Protein AF-A0A3M3A5T7-F1 (afdb_monomer_lite)

Structure (mmCIF, N/CA/C/O backbone):
data_AF-A0A3M3A5T7-F1
#
_entry.id   AF-A0A3M3A5T7-F1
#
loop_
_atom_site.group_PDB
_atom_site.id
_atom_site.type_symbol
_atom_site.label_atom_id
_atom_site.label_alt_id
_atom_site.label_comp_id
_atom_site.label_asym_id
_atom_site.label_entity_id
_atom_site.label_seq_id
_atom_site.pdbx_PDB_ins_code
_atom_site.Cartn_x
_atom_site.Cartn_y
_atom_site.Cartn_z
_atom_site.occupancy
_atom_site.B_iso_or_equiv
_atom_site.auth_seq_id
_atom_site.auth_comp_id
_atom_site.auth_asym_id
_atom_site.auth_atom_id
_atom_site.pdbx_PDB_model_num
ATOM 1 N N . MET A 1 1 ? -25.742 -21.028 -1.233 1.00 49.53 1 MET A N 1
ATOM 2 C CA . MET A 1 1 ? -25.195 -20.340 -2.421 1.00 49.53 1 MET A CA 1
ATOM 3 C C . MET A 1 1 ? -24.898 -18.885 -2.075 1.00 49.53 1 MET A C 1
ATOM 5 O O . MET A 1 1 ? -25.843 -18.160 -1.807 1.00 49.53 1 MET A O 1
ATOM 9 N N . ALA A 1 2 ? -23.622 -18.490 -2.085 1.00 38.44 2 ALA A N 1
ATOM 10 C CA . ALA A 1 2 ? -23.127 -17.121 -2.299 1.00 38.44 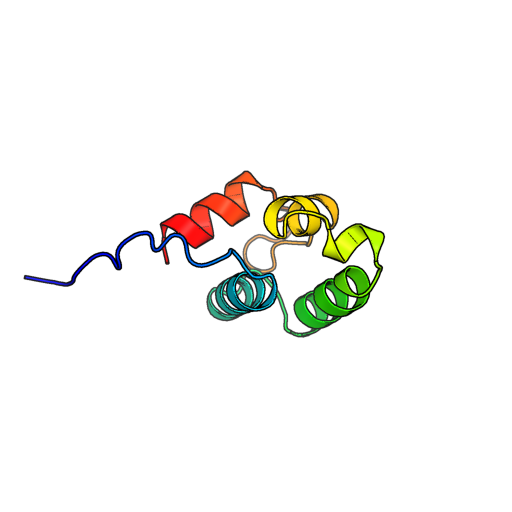2 ALA A CA 1
ATOM 11 C C . ALA A 1 2 ? -21.640 -17.264 -2.677 1.00 38.44 2 ALA A C 1
ATOM 13 O O . ALA A 1 2 ? -20.841 -17.711 -1.866 1.00 38.44 2 ALA A O 1
ATOM 14 N N . ALA A 1 3 ? -21.386 -17.321 -3.984 1.00 41.12 3 ALA A N 1
ATOM 15 C CA . ALA A 1 3 ? -20.581 -16.339 -4.713 1.00 41.12 3 ALA A CA 1
ATOM 16 C C . ALA A 1 3 ? -19.100 -16.749 -4.760 1.00 41.12 3 ALA A C 1
ATOM 18 O O . ALA A 1 3 ? -18.303 -16.379 -3.913 1.00 41.12 3 ALA A O 1
ATOM 19 N N . LEU A 1 4 ? -18.801 -17.610 -5.742 1.00 44.59 4 LEU A N 1
ATOM 20 C CA . LEU A 1 4 ? -17.678 -17.462 -6.671 1.00 44.59 4 LEU A CA 1
ATOM 21 C C . LEU A 1 4 ? -16.548 -16.585 -6.102 1.00 44.59 4 LEU A C 1
ATOM 23 O O . LEU A 1 4 ? -16.518 -15.391 -6.386 1.00 44.59 4 LEU A O 1
ATOM 27 N N . ALA A 1 5 ? -15.635 -17.160 -5.314 1.00 44.72 5 ALA A N 1
ATOM 28 C CA . ALA A 1 5 ? -14.343 -16.512 -5.118 1.00 44.72 5 ALA A CA 1
ATOM 29 C C . ALA A 1 5 ? -13.795 -16.263 -6.531 1.00 44.72 5 ALA A C 1
ATOM 31 O O . ALA A 1 5 ? -13.671 -17.243 -7.283 1.00 44.72 5 ALA A O 1
ATOM 32 N N . PRO A 1 6 ? -13.599 -15.002 -6.963 1.00 47.78 6 PRO A N 1
ATOM 33 C CA . PRO A 1 6 ? -12.999 -14.758 -8.253 1.00 47.78 6 PRO A CA 1
ATOM 34 C C . PRO A 1 6 ? -11.670 -15.499 -8.228 1.00 47.78 6 PRO A C 1
ATOM 36 O O . PRO A 1 6 ? -10.844 -15.327 -7.336 1.00 47.78 6 PRO A O 1
ATOM 39 N N . SER A 1 7 ? -11.544 -16.433 -9.167 1.00 44.72 7 SER A N 1
ATOM 40 C CA . SER A 1 7 ? -10.304 -17.115 -9.491 1.00 44.72 7 SER A CA 1
ATOM 41 C C . SER A 1 7 ? -9.167 -16.120 -9.354 1.00 44.72 7 SER A C 1
ATOM 43 O O . SER A 1 7 ? -9.263 -15.055 -9.968 1.00 44.72 7 SER A O 1
ATOM 45 N N . SER A 1 8 ? -8.142 -16.475 -8.577 1.00 49.81 8 SER A N 1
ATOM 46 C CA . SER A 1 8 ? -6.816 -15.868 -8.591 1.00 49.81 8 SER A CA 1
ATOM 47 C C . SER A 1 8 ? -6.322 -15.889 -10.034 1.00 49.81 8 SER A C 1
ATOM 49 O O . SER A 1 8 ? -5.618 -16.795 -10.470 1.00 49.81 8 SER A O 1
ATOM 51 N N . GLN A 1 9 ? -6.829 -14.962 -10.840 1.00 45.19 9 GLN A N 1
ATOM 52 C CA . GLN A 1 9 ? -6.319 -14.717 -12.157 1.00 45.19 9 GLN A CA 1
ATOM 53 C C . GLN A 1 9 ? -4.901 -14.272 -11.875 1.00 45.19 9 GLN A C 1
ATOM 55 O O . GLN A 1 9 ? -4.676 -13.403 -11.032 1.00 45.19 9 GLN A O 1
ATOM 60 N N . ASP A 1 10 ? -3.961 -14.867 -12.591 1.00 50.81 10 ASP A N 1
ATOM 61 C CA . ASP A 1 10 ? -2.601 -14.375 -12.799 1.00 50.81 10 ASP A CA 1
ATOM 62 C C . ASP A 1 10 ? -2.663 -13.015 -13.542 1.00 50.81 10 ASP A C 1
ATOM 64 O O . ASP A 1 10 ? -2.031 -12.764 -14.566 1.00 50.81 10 ASP A O 1
ATOM 68 N N . ARG A 1 11 ? -3.575 -12.145 -13.095 1.00 52.44 11 ARG A N 1
ATOM 69 C CA . ARG A 1 11 ? -3.792 -10.794 -13.542 1.00 52.44 11 ARG A CA 1
ATOM 70 C C . ARG A 1 11 ? -2.584 -10.085 -12.996 1.00 52.44 11 ARG A C 1
ATOM 72 O O . ARG A 1 11 ? -2.375 -10.037 -11.786 1.00 52.44 11 ARG A O 1
ATOM 79 N N . TRP A 1 12 ? -1.760 -9.626 -13.923 1.00 59.59 12 TRP A N 1
ATOM 80 C CA . TRP A 1 12 ? -0.592 -8.832 -13.617 1.00 59.59 12 TRP A CA 1
ATOM 81 C C . TRP A 1 12 ? -0.954 -7.830 -12.537 1.00 59.59 12 TRP A C 1
ATOM 83 O O . TRP A 1 12 ? -1.853 -7.007 -12.716 1.00 59.59 12 TRP A O 1
ATOM 93 N N . LEU A 1 13 ? -0.294 -7.993 -11.398 1.00 65.88 13 LEU A N 1
ATOM 94 C CA . LEU A 1 13 ? -0.509 -7.183 -10.221 1.00 65.88 13 LEU A CA 1
ATOM 95 C C . LEU A 1 13 ? -0.100 -5.768 -10.631 1.00 65.88 13 LEU A C 1
ATOM 97 O O . LEU A 1 13 ? 1.088 -5.502 -10.812 1.00 65.88 13 LEU A O 1
ATOM 101 N N . ASP A 1 14 ? -1.074 -4.901 -10.907 1.00 75.44 14 ASP A N 1
ATOM 102 C CA . ASP A 1 14 ? -0.807 -3.525 -11.312 1.00 75.44 14 ASP A CA 1
ATOM 103 C C . ASP A 1 14 ? -0.974 -2.598 -10.118 1.00 75.44 14 ASP A C 1
ATOM 105 O O . ASP A 1 14 ? -1.942 -2.705 -9.368 1.00 75.44 14 ASP A O 1
ATOM 109 N N . LEU A 1 15 ? -0.041 -1.653 -9.968 1.00 81.56 15 LEU A N 1
ATOM 110 C CA . LEU A 1 15 ? -0.090 -0.677 -8.885 1.00 81.56 15 LEU A CA 1
ATOM 111 C C . LEU A 1 15 ? -1.442 0.045 -8.836 1.00 81.56 15 LEU A C 1
ATOM 113 O O . LEU A 1 15 ? -1.935 0.287 -7.744 1.00 81.56 15 LEU A O 1
ATOM 117 N N . ASN A 1 16 ? -2.047 0.380 -9.982 1.00 82.56 16 ASN A N 1
ATOM 118 C CA . ASN A 1 16 ? -3.324 1.098 -9.997 1.00 82.56 16 ASN A CA 1
ATOM 119 C C . ASN A 1 16 ? -4.460 0.263 -9.405 1.00 82.56 16 ASN A C 1
ATOM 121 O O . ASN A 1 16 ? -5.303 0.817 -8.709 1.00 82.56 16 ASN A O 1
ATOM 125 N N . ASP A 1 17 ? -4.487 -1.043 -9.681 1.00 82.81 17 ASP A N 1
ATOM 126 C CA . ASP A 1 17 ? -5.514 -1.949 -9.156 1.00 82.81 17 ASP A CA 1
ATOM 127 C C . ASP A 1 17 ? -5.340 -2.076 -7.635 1.00 82.81 17 ASP A C 1
ATOM 129 O O . ASP A 1 17 ? -6.275 -1.815 -6.886 1.00 82.81 17 ASP A O 1
ATOM 133 N N . VAL A 1 18 ? -4.104 -2.308 -7.169 1.00 81.12 18 VAL A N 1
ATOM 134 C CA . VAL A 1 18 ? -3.786 -2.386 -5.732 1.00 81.12 18 VAL A CA 1
ATOM 135 C C . VAL A 1 18 ? -4.110 -1.080 -5.005 1.00 81.12 18 VAL A C 1
ATOM 137 O O . VAL A 1 18 ? -4.754 -1.100 -3.962 1.00 81.12 18 VAL A O 1
ATOM 140 N N . LEU A 1 19 ? -3.692 0.068 -5.545 1.00 85.44 19 LEU A N 1
ATOM 141 C CA . LEU A 1 19 ? -3.989 1.372 -4.951 1.00 85.44 19 LEU A CA 1
ATOM 142 C C . LEU A 1 19 ? -5.493 1.629 -4.889 1.00 85.44 19 LEU A C 1
ATOM 144 O O . LEU A 1 19 ? -5.987 2.127 -3.882 1.00 85.44 19 LEU A O 1
ATOM 148 N N . ARG A 1 20 ? -6.232 1.269 -5.942 1.00 84.75 20 ARG A N 1
ATOM 149 C CA . ARG A 1 20 ? -7.683 1.433 -5.974 1.00 84.75 20 ARG A CA 1
ATOM 150 C C . ARG A 1 20 ? -8.373 0.601 -4.899 1.00 84.75 20 ARG A C 1
ATOM 152 O O . ARG A 1 20 ? -9.266 1.132 -4.239 1.00 84.75 20 ARG A O 1
ATOM 159 N N . GLU A 1 21 ? -7.965 -0.649 -4.709 1.00 84.81 21 GLU A N 1
ATOM 160 C CA . GLU A 1 21 ? -8.501 -1.502 -3.643 1.00 84.81 21 GLU A CA 1
ATOM 161 C C . GLU A 1 21 ? -8.172 -0.914 -2.265 1.00 84.81 21 GLU A C 1
ATOM 163 O O . GLU A 1 21 ? -9.070 -0.716 -1.450 1.00 84.81 21 GLU A O 1
ATOM 168 N N . LEU A 1 22 ? -6.924 -0.488 -2.041 1.00 84.12 22 LEU A N 1
ATOM 169 C CA . LEU A 1 22 ? -6.505 0.140 -0.783 1.00 84.12 22 LEU A CA 1
ATOM 170 C C . LEU A 1 22 ? -7.280 1.428 -0.471 1.00 84.12 22 LEU A C 1
ATOM 172 O O . LEU A 1 22 ? -7.648 1.654 0.681 1.00 84.12 22 LEU A O 1
ATOM 176 N N . VAL A 1 23 ? -7.560 2.265 -1.472 1.00 87.31 23 VAL A N 1
ATOM 177 C CA . VAL A 1 23 ? -8.400 3.463 -1.305 1.00 87.31 23 VAL A CA 1
ATOM 178 C C . VAL A 1 23 ? -9.853 3.084 -1.034 1.00 87.31 23 VAL A C 1
ATOM 180 O O . VAL A 1 23 ? -10.487 3.662 -0.154 1.00 87.31 23 VAL A O 1
ATOM 183 N N . THR A 1 24 ? -10.382 2.096 -1.758 1.00 85.56 24 THR A N 1
ATOM 184 C CA . THR A 1 24 ? -11.765 1.616 -1.601 1.00 85.56 24 THR A CA 1
ATOM 185 C C . THR A 1 24 ? -12.000 1.053 -0.203 1.00 85.56 24 THR A C 1
ATOM 187 O O . THR A 1 24 ? -13.024 1.326 0.422 1.00 85.56 24 THR A O 1
ATOM 190 N N . GLU A 1 25 ? -11.031 0.313 0.326 1.00 82.38 25 GLU A N 1
ATOM 191 C CA . GLU A 1 25 ? -11.065 -0.217 1.682 1.00 82.38 25 GLU A CA 1
ATOM 192 C C . GLU A 1 25 ? -10.744 0.834 2.760 1.00 82.38 25 GLU A C 1
ATOM 194 O O . GLU A 1 25 ? -10.973 0.571 3.946 1.00 82.38 25 GLU A O 1
ATOM 199 N N . GLY A 1 26 ? -10.244 2.015 2.381 1.00 84.69 26 GLY A N 1
ATOM 200 C CA . GLY A 1 26 ? -9.887 3.108 3.291 1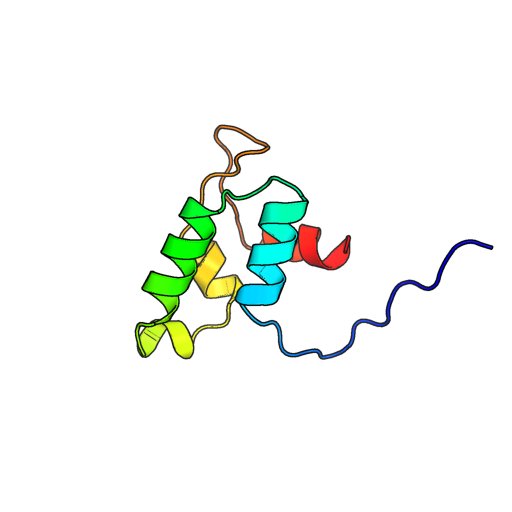.00 84.69 26 GLY A CA 1
ATOM 201 C C . GLY A 1 26 ? -8.537 2.938 3.996 1.00 84.69 26 GLY A C 1
ATOM 202 O O . GLY A 1 26 ? -8.338 3.506 5.068 1.00 84.69 26 GLY A O 1
ATOM 203 N N . TYR A 1 27 ? -7.630 2.138 3.433 1.00 83.75 27 TYR A N 1
ATOM 204 C CA . TYR A 1 27 ? -6.240 2.021 3.887 1.00 83.75 27 TYR A CA 1
ATOM 205 C C . TYR A 1 27 ? -5.379 3.208 3.440 1.00 83.75 27 TYR A C 1
ATOM 207 O O . TYR A 1 27 ? -4.507 3.633 4.194 1.00 83.75 27 TYR A O 1
ATOM 215 N N . LEU A 1 28 ? -5.636 3.747 2.242 1.00 86.62 28 LEU A N 1
ATOM 216 C CA . LEU A 1 28 ? -4.904 4.866 1.634 1.00 86.62 28 LEU A CA 1
ATOM 217 C C . LEU A 1 28 ? -5.842 5.992 1.194 1.00 86.62 28 LEU A C 1
ATOM 219 O O . LEU A 1 28 ? -7.011 5.752 0.890 1.00 86.62 28 LEU A O 1
ATOM 223 N N . SER A 1 29 ? -5.320 7.219 1.125 1.00 87.12 29 SER A N 1
ATOM 224 C CA . SER A 1 29 ? -6.025 8.347 0.517 1.00 87.12 29 SER A CA 1
ATOM 225 C C . SER A 1 29 ? -5.720 8.442 -0.973 1.00 87.12 29 SER A C 1
ATOM 227 O O . SER A 1 29 ? -4.782 7.836 -1.505 1.00 87.12 29 SER A O 1
ATOM 229 N N . GLN A 1 30 ? -6.521 9.251 -1.664 1.00 85.19 30 GLN A N 1
ATOM 230 C CA . GLN A 1 30 ? -6.236 9.624 -3.047 1.00 85.19 30 GLN A CA 1
ATOM 231 C C . GLN A 1 30 ? -4.868 10.327 -3.156 1.00 85.19 30 GLN A C 1
ATOM 233 O O . GLN A 1 30 ? -4.103 9.999 -4.055 1.00 85.19 30 GLN A O 1
ATOM 238 N N . ASP A 1 31 ? -4.493 11.168 -2.187 1.00 87.38 31 ASP A N 1
ATOM 239 C CA . ASP A 1 31 ? -3.171 11.810 -2.133 1.00 87.38 31 ASP A CA 1
ATOM 240 C C . ASP A 1 31 ? -2.003 10.804 -2.029 1.00 87.38 31 ASP A C 1
ATOM 242 O O . ASP A 1 31 ? -0.984 10.942 -2.717 1.00 87.38 31 ASP A O 1
ATOM 246 N N . ASP A 1 32 ? -2.147 9.749 -1.216 1.00 85.75 32 ASP A N 1
ATOM 247 C CA . ASP A 1 32 ? -1.143 8.677 -1.113 1.00 85.75 32 ASP A CA 1
ATOM 248 C C . ASP A 1 32 ? -1.012 7.917 -2.437 1.00 85.75 32 ASP A C 1
ATOM 250 O O . ASP A 1 32 ? 0.088 7.584 -2.882 1.00 85.75 32 ASP A O 1
ATOM 254 N N . THR A 1 33 ? -2.145 7.695 -3.105 1.00 86.12 33 THR A N 1
ATOM 255 C CA . THR A 1 33 ? -2.224 7.053 -4.423 1.00 86.12 33 THR A CA 1
ATOM 256 C C . THR A 1 33 ? -1.494 7.875 -5.481 1.00 86.12 33 THR A C 1
ATOM 258 O O . THR A 1 33 ? -0.678 7.340 -6.234 1.00 86.12 33 THR A O 1
ATOM 261 N N . GLU A 1 34 ? -1.721 9.187 -5.520 1.00 88.44 34 GLU A N 1
ATOM 262 C CA . GLU A 1 34 ? -1.026 10.096 -6.436 1.00 88.44 34 GLU A CA 1
ATOM 263 C C . GLU A 1 34 ? 0.482 10.145 -6.164 1.00 88.44 34 GLU A C 1
ATOM 265 O O . GLU A 1 34 ? 1.292 10.137 -7.102 1.00 88.44 34 GLU A O 1
ATOM 270 N N . THR A 1 35 ? 0.873 10.121 -4.889 1.00 85.88 35 THR A N 1
ATOM 271 C CA . THR A 1 35 ? 2.278 10.056 -4.470 1.00 85.88 35 THR A CA 1
ATOM 272 C C . THR A 1 35 ? 2.925 8.750 -4.934 1.00 85.88 35 THR A C 1
ATOM 274 O O . THR A 1 35 ? 3.989 8.775 -5.558 1.00 85.88 35 THR A O 1
ATOM 277 N N . ALA A 1 36 ? 2.257 7.612 -4.724 1.00 85.06 36 ALA A N 1
ATOM 278 C CA . ALA A 1 36 ? 2.710 6.299 -5.174 1.00 85.06 36 ALA A CA 1
ATOM 279 C C . ALA A 1 36 ? 2.883 6.239 -6.702 1.00 85.06 36 ALA A C 1
ATOM 281 O O . ALA A 1 36 ? 3.909 5.764 -7.193 1.00 85.06 36 ALA A O 1
ATOM 282 N N . LEU A 1 37 ? 1.918 6.759 -7.467 1.00 85.62 37 LEU A N 1
ATOM 283 C CA . LEU A 1 37 ? 1.976 6.806 -8.933 1.00 85.62 37 LEU A CA 1
ATOM 284 C C . LEU A 1 37 ? 3.105 7.711 -9.439 1.00 85.62 37 LEU A C 1
ATOM 286 O O . LEU A 1 37 ? 3.826 7.347 -10.374 1.00 85.62 37 LEU A O 1
ATOM 290 N N . SER A 1 38 ? 3.297 8.865 -8.801 1.00 86.81 38 SER A N 1
ATOM 291 C CA . SER A 1 38 ? 4.378 9.799 -9.129 1.00 86.81 38 SER A CA 1
ATOM 292 C C . SER A 1 38 ? 5.751 9.170 -8.895 1.00 86.81 38 SER A C 1
ATOM 294 O O . SER A 1 38 ? 6.629 9.242 -9.756 1.00 86.81 38 SER A O 1
ATOM 296 N N . GLN A 1 39 ? 5.912 8.473 -7.772 1.00 84.50 39 GLN A N 1
ATOM 297 C CA . GLN A 1 39 ? 7.128 7.749 -7.409 1.00 84.50 39 GLN A CA 1
ATOM 298 C C . GLN A 1 39 ? 7.373 6.538 -8.334 1.00 84.50 39 GLN A C 1
ATOM 300 O O . GLN A 1 39 ? 8.517 6.304 -8.747 1.00 84.50 39 GLN A O 1
ATOM 305 N N . ARG A 1 40 ? 6.318 5.812 -8.750 1.00 80.06 40 ARG A N 1
ATOM 306 C CA . ARG A 1 40 ? 6.408 4.695 -9.717 1.00 80.06 40 ARG A CA 1
ATOM 307 C C . ARG A 1 40 ? 6.836 5.143 -11.114 1.00 80.06 40 ARG A C 1
ATOM 309 O O . ARG A 1 40 ? 7.409 4.346 -11.851 1.00 80.06 40 ARG A O 1
ATOM 316 N N . ARG A 1 41 ? 6.643 6.417 -11.471 1.00 79.19 41 ARG A N 1
ATOM 317 C CA . ARG A 1 41 ? 7.074 6.983 -12.764 1.00 79.19 41 ARG A CA 1
ATOM 318 C C . ARG A 1 41 ? 8.595 6.986 -12.960 1.00 79.19 41 ARG A C 1
ATOM 320 O O . ARG A 1 41 ? 9.064 7.166 -14.082 1.00 79.19 41 ARG A O 1
ATOM 327 N N . SER A 1 42 ? 9.366 6.766 -11.895 1.00 79.38 42 SER A N 1
ATOM 328 C CA . SER A 1 42 ? 10.808 6.538 -11.980 1.00 79.38 42 SER A CA 1
ATOM 329 C C . SER A 1 42 ? 11.105 5.182 -12.622 1.00 79.38 42 SER A C 1
ATOM 331 O O . SER A 1 42 ? 10.596 4.159 -12.176 1.00 79.38 42 SER A O 1
ATOM 333 N N . ALA A 1 43 ? 11.992 5.148 -13.622 1.00 65.88 43 ALA A N 1
ATOM 334 C CA . ALA A 1 43 ? 12.337 3.926 -14.362 1.00 65.88 43 ALA A CA 1
ATOM 335 C C . ALA A 1 43 ? 12.840 2.768 -13.472 1.00 65.88 43 ALA A C 1
ATOM 337 O O . ALA A 1 43 ? 12.691 1.604 -13.835 1.00 65.88 43 ALA A O 1
ATOM 338 N N . VAL A 1 44 ? 13.407 3.084 -12.301 1.00 74.06 44 VAL A N 1
ATOM 339 C CA . VAL A 1 44 ? 13.800 2.096 -11.285 1.00 74.06 44 VAL A CA 1
ATOM 340 C C . VAL A 1 44 ? 12.581 1.471 -10.592 1.00 74.06 44 VAL A C 1
ATOM 342 O O . VAL A 1 44 ? 12.540 0.262 -10.414 1.00 74.06 44 VAL A O 1
ATOM 345 N N . ASN A 1 45 ? 11.555 2.266 -10.274 1.00 74.81 45 ASN A N 1
ATOM 346 C CA . ASN A 1 45 ? 10.352 1.813 -9.570 1.00 74.81 45 ASN A CA 1
ATOM 347 C C . ASN A 1 45 ? 9.338 1.145 -10.503 1.00 74.81 45 ASN A C 1
ATOM 349 O O . ASN A 1 45 ? 8.555 0.313 -10.061 1.00 74.81 45 ASN A O 1
ATOM 353 N N . ILE A 1 46 ? 9.363 1.475 -11.796 1.00 70.75 46 ILE A N 1
ATOM 354 C CA . ILE A 1 46 ? 8.521 0.820 -12.805 1.00 70.75 46 ILE A CA 1
ATOM 355 C C . ILE A 1 46 ? 8.891 -0.660 -12.988 1.00 70.75 46 ILE A C 1
ATOM 357 O O . ILE A 1 46 ? 8.029 -1.457 -13.347 1.00 70.75 46 ILE A O 1
ATOM 361 N N . GLN A 1 47 ? 10.156 -1.013 -12.733 1.00 75.94 47 GLN A N 1
ATOM 362 C CA . GLN A 1 47 ? 10.657 -2.387 -12.804 1.00 75.94 47 GLN A CA 1
ATOM 363 C C . GLN A 1 47 ? 10.481 -3.161 -11.493 1.00 75.94 47 GLN A C 1
ATOM 365 O O . GLN A 1 47 ? 10.572 -4.386 -11.501 1.00 75.94 47 GLN A O 1
ATOM 370 N N . LEU A 1 48 ? 10.229 -2.471 -10.375 1.00 79.44 48 LEU A N 1
ATOM 371 C CA . LEU A 1 48 ? 9.933 -3.124 -9.104 1.00 79.44 48 LEU A CA 1
ATOM 372 C C . LEU A 1 48 ? 8.515 -3.691 -9.116 1.00 79.44 48 LEU A C 1
ATOM 374 O O . LEU A 1 48 ? 7.580 -3.104 -9.671 1.00 79.44 48 LEU A O 1
ATOM 378 N N . HIS A 1 49 ? 8.347 -4.827 -8.443 1.00 80.56 49 HIS A N 1
ATOM 379 C CA . HIS A 1 49 ? 7.023 -5.369 -8.184 1.00 80.56 49 HIS A CA 1
ATOM 380 C C . HIS A 1 49 ? 6.204 -4.343 -7.381 1.00 80.56 49 HIS A C 1
ATOM 382 O O . HIS A 1 49 ? 6.713 -3.805 -6.397 1.00 80.56 49 HIS A O 1
ATOM 388 N N . PRO A 1 50 ? 4.939 -4.064 -7.746 1.00 79.44 50 PRO A N 1
ATOM 389 C CA . PRO A 1 50 ? 4.144 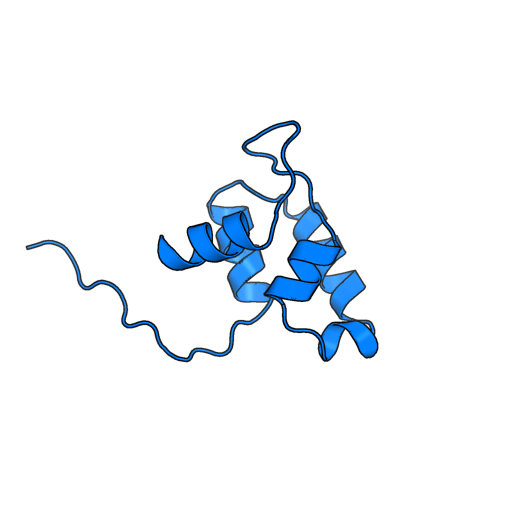-3.038 -7.073 1.00 79.44 50 PRO A CA 1
ATOM 390 C C . PRO A 1 50 ? 3.972 -3.296 -5.575 1.00 79.44 50 PRO A C 1
ATOM 392 O O . PRO A 1 50 ? 3.968 -2.344 -4.806 1.00 79.44 50 PRO A O 1
ATOM 395 N N . LEU A 1 51 ? 3.917 -4.562 -5.155 1.00 81.75 51 LEU A N 1
ATOM 396 C CA . LEU A 1 51 ? 3.934 -4.959 -3.743 1.00 81.75 51 LEU A CA 1
ATOM 397 C C . LEU A 1 51 ? 5.217 -4.520 -3.021 1.00 81.75 51 LEU A C 1
ATOM 399 O O . LEU A 1 51 ? 5.138 -3.914 -1.957 1.00 81.75 51 LEU A O 1
ATOM 403 N N . GLU A 1 52 ? 6.386 -4.779 -3.610 1.00 83.31 52 GLU A N 1
ATOM 404 C CA . GLU A 1 52 ? 7.684 -4.380 -3.044 1.00 83.31 52 GLU A CA 1
ATOM 405 C C . GLU A 1 52 ? 7.851 -2.862 -3.023 1.00 83.31 52 GLU A C 1
ATOM 407 O O . GLU A 1 52 ? 8.341 -2.290 -2.049 1.00 83.31 52 GLU A O 1
ATOM 412 N N . PHE A 1 53 ? 7.409 -2.198 -4.090 1.00 86.00 53 PHE A N 1
ATOM 413 C CA . PHE A 1 53 ? 7.425 -0.748 -4.181 1.00 86.00 53 PHE A CA 1
ATOM 414 C C . PHE A 1 53 ? 6.536 -0.116 -3.101 1.00 86.00 53 PHE A C 1
ATOM 416 O O . PHE A 1 53 ? 7.006 0.748 -2.365 1.00 86.00 53 PHE A O 1
ATOM 423 N N . LEU A 1 54 ? 5.288 -0.576 -2.955 1.00 82.81 54 LEU A N 1
ATOM 424 C CA . LEU A 1 54 ? 4.364 -0.087 -1.926 1.00 82.81 54 LEU A CA 1
ATOM 425 C C . LEU A 1 54 ? 4.900 -0.349 -0.513 1.00 82.81 54 LEU A C 1
ATOM 427 O O . LEU A 1 54 ? 4.905 0.565 0.309 1.00 82.81 54 LEU A O 1
ATOM 431 N N . ALA A 1 55 ? 5.419 -1.552 -0.250 1.00 84.00 55 ALA A N 1
ATOM 432 C CA . ALA A 1 55 ? 6.026 -1.884 1.038 1.00 84.00 55 ALA A CA 1
ATOM 433 C C . ALA A 1 55 ? 7.258 -1.014 1.340 1.00 84.00 55 ALA A C 1
ATOM 435 O O . ALA A 1 55 ? 7.454 -0.595 2.477 1.00 84.00 55 ALA A O 1
ATOM 436 N N . SER A 1 56 ? 8.051 -0.672 0.319 1.00 83.31 56 SER A N 1
ATOM 437 C CA . SER A 1 56 ? 9.198 0.236 0.454 1.00 83.31 56 SER A CA 1
ATOM 438 C C . SER A 1 56 ? 8.790 1.688 0.708 1.00 83.31 56 SER A C 1
ATOM 440 O O . SER A 1 56 ? 9.543 2.428 1.335 1.00 83.31 56 SER A O 1
ATOM 442 N N . GLN A 1 57 ? 7.622 2.124 0.223 1.00 81.62 57 GLN A N 1
ATOM 443 C CA . GLN A 1 57 ? 7.090 3.453 0.542 1.00 81.62 57 GLN A CA 1
ATOM 444 C C . GLN A 1 57 ? 6.602 3.549 1.990 1.00 81.62 57 GLN A C 1
ATOM 446 O O . GLN A 1 57 ? 6.543 4.654 2.525 1.00 81.62 57 GLN A O 1
ATOM 451 N N . GLN A 1 58 ? 6.294 2.413 2.630 1.00 78.12 58 GLN A N 1
ATOM 452 C CA . GLN A 1 58 ? 5.868 2.357 4.026 1.00 78.12 58 GLN A CA 1
ATOM 453 C C . GLN A 1 58 ? 4.722 3.334 4.332 1.00 78.12 58 GLN A C 1
ATOM 455 O O . GLN A 1 58 ? 4.759 4.030 5.356 1.00 78.12 58 GLN A O 1
ATOM 460 N N . PHE A 1 59 ? 3.736 3.406 3.430 1.00 82.62 59 PHE A N 1
ATOM 461 C CA . PHE A 1 59 ? 2.595 4.307 3.569 1.00 82.62 59 PHE A CA 1
ATOM 462 C C . PHE A 1 59 ? 1.902 4.111 4.912 1.00 82.62 59 PHE A C 1
ATOM 464 O O . PHE A 1 59 ? 1.854 3.002 5.450 1.00 82.62 59 PHE A O 1
ATOM 471 N N . ASP A 1 60 ? 1.383 5.197 5.461 1.00 80.62 60 ASP A N 1
ATOM 472 C CA . ASP A 1 60 ? 0.692 5.151 6.736 1.00 80.62 60 ASP A CA 1
ATOM 473 C C . ASP A 1 60 ? -0.732 4.621 6.529 1.00 80.62 60 ASP A C 1
ATOM 475 O O . ASP A 1 60 ? -1.459 5.047 5.634 1.00 80.62 60 ASP A O 1
ATOM 479 N N . ASP A 1 61 ? -1.115 3.640 7.343 1.00 82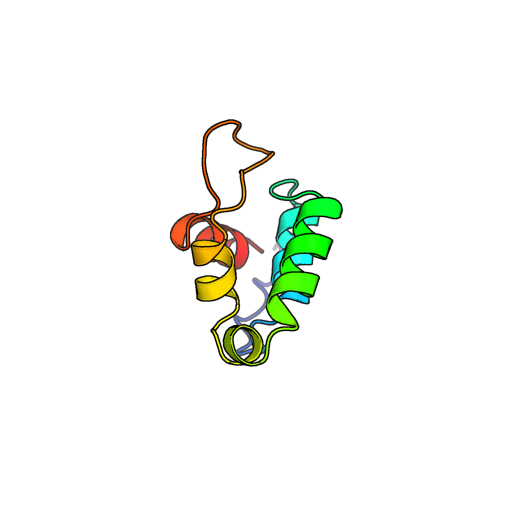.75 61 ASP A N 1
ATOM 480 C CA . ASP A 1 61 ? -2.428 3.011 7.276 1.00 82.75 61 ASP A CA 1
ATOM 481 C C . ASP A 1 61 ? -3.461 3.974 7.877 1.00 82.75 61 ASP A C 1
ATOM 483 O O . ASP A 1 61 ? -3.507 4.199 9.091 1.00 82.75 61 ASP A O 1
ATOM 487 N N . LEU A 1 62 ? -4.306 4.564 7.031 1.00 80.06 62 LEU A N 1
ATOM 488 C CA . LEU A 1 62 ? -5.332 5.513 7.478 1.00 80.06 62 LEU A CA 1
ATOM 489 C C . LEU A 1 62 ? -6.406 4.850 8.341 1.00 80.06 62 LEU A C 1
ATOM 491 O O . LEU A 1 62 ? -7.030 5.497 9.185 1.00 80.06 62 LEU A O 1
ATOM 495 N N . LYS A 1 63 ? -6.596 3.543 8.160 1.00 77.00 63 LYS A N 1
ATOM 496 C CA . LYS A 1 63 ? -7.509 2.713 8.943 1.00 77.00 63 LYS A CA 1
ATOM 497 C C . LYS A 1 63 ? -6.925 2.383 10.316 1.00 77.00 63 LYS A C 1
ATOM 499 O O . LYS A 1 63 ? -7.672 2.161 11.273 1.00 77.00 63 LYS A O 1
ATOM 504 N N . ARG A 1 64 ? -5.596 2.331 10.425 1.00 72.75 64 ARG A N 1
ATOM 505 C CA . ARG A 1 64 ? -4.850 2.028 11.649 1.00 72.75 64 ARG A CA 1
ATOM 506 C C . ARG A 1 64 ? -3.787 3.095 11.906 1.00 72.75 64 ARG A C 1
ATOM 508 O O . ARG A 1 64 ? -2.615 2.863 11.603 1.00 72.75 64 ARG A O 1
ATOM 515 N N . PRO A 1 65 ? -4.153 4.220 12.544 1.00 67.56 65 PRO A N 1
ATOM 516 C CA . PRO A 1 65 ? -3.193 5.272 12.849 1.00 67.56 65 PRO A CA 1
ATOM 517 C C . PRO A 1 65 ? -2.021 4.706 13.664 1.00 67.56 65 PRO A C 1
ATOM 519 O O . PRO A 1 65 ? -2.207 4.180 14.762 1.00 67.56 65 PRO A O 1
ATOM 522 N N . GLY A 1 66 ? -0.814 4.789 13.098 1.00 73.06 66 GLY A N 1
ATOM 523 C CA . GLY A 1 66 ? 0.426 4.276 13.692 1.00 73.06 66 GLY A CA 1
ATOM 524 C C . GLY A 1 66 ? 0.902 2.920 13.162 1.00 73.06 66 GLY A C 1
ATOM 525 O O . GLY A 1 66 ? 1.947 2.442 13.603 1.00 73.06 66 GLY A O 1
ATOM 526 N N . LYS A 1 67 ? 0.179 2.300 12.220 1.00 79.62 67 LYS A N 1
ATOM 527 C CA . LYS A 1 67 ? 0.632 1.106 11.495 1.00 79.62 67 LYS A CA 1
ATOM 528 C C . LYS A 1 67 ? 0.992 1.479 10.060 1.00 79.62 67 LYS A C 1
ATOM 530 O O . LYS A 1 67 ? 0.382 2.368 9.476 1.00 79.62 67 LYS A O 1
ATOM 535 N N . LYS A 1 68 ? 2.003 0.813 9.511 1.00 82.00 68 LYS A N 1
ATOM 536 C CA . LYS A 1 68 ? 2.442 1.014 8.131 1.00 82.00 68 LYS A CA 1
ATOM 537 C C . LYS A 1 68 ? 1.863 -0.076 7.236 1.00 82.00 68 LYS A C 1
ATOM 539 O O . LYS A 1 68 ? 1.552 -1.179 7.695 1.00 82.00 68 LYS A O 1
ATOM 544 N N . LEU A 1 69 ? 1.686 0.254 5.964 1.00 81.94 69 LEU A N 1
ATOM 545 C CA . LEU A 1 69 ? 1.320 -0.689 4.917 1.00 81.94 69 LEU A CA 1
ATOM 546 C C . LEU A 1 69 ? 2.537 -1.537 4.565 1.00 81.94 69 LEU A C 1
ATOM 548 O O . LEU A 1 69 ? 3.314 -1.233 3.663 1.00 81.94 69 LEU A O 1
ATOM 552 N N . ASP A 1 70 ? 2.701 -2.604 5.337 1.00 82.12 70 ASP A N 1
ATOM 553 C CA . ASP A 1 70 ? 3.696 -3.636 5.089 1.00 82.12 70 ASP A CA 1
ATOM 554 C C . ASP A 1 70 ? 3.220 -4.622 4.010 1.00 82.12 70 ASP A C 1
ATOM 556 O O . ASP A 1 70 ? 2.023 -4.777 3.745 1.00 82.12 70 ASP A O 1
ATOM 560 N N . LEU A 1 71 ? 4.179 -5.349 3.432 1.00 80.75 71 LEU A N 1
ATOM 561 C CA . LEU A 1 71 ? 3.965 -6.395 2.422 1.00 80.75 71 LEU A CA 1
ATOM 562 C C . LEU A 1 71 ? 2.908 -7.423 2.859 1.00 80.75 71 LEU A C 1
ATOM 564 O O . LEU A 1 71 ? 2.083 -7.852 2.054 1.00 80.75 71 LEU A O 1
ATOM 568 N N . GLU A 1 72 ? 2.892 -7.774 4.145 1.00 82.31 72 GLU A N 1
ATOM 569 C CA . GLU A 1 72 ? 1.902 -8.680 4.733 1.00 82.31 72 GLU A CA 1
ATOM 570 C C . GLU A 1 72 ? 0.482 -8.105 4.663 1.00 82.31 72 GLU A C 1
ATOM 572 O O . GLU A 1 72 ? -0.440 -8.801 4.245 1.00 82.31 72 GLU A O 1
ATOM 577 N N . THR A 1 73 ? 0.303 -6.827 5.018 1.00 78.75 73 THR A N 1
ATOM 578 C CA . THR A 1 73 ? -1.003 -6.147 4.983 1.00 78.75 73 THR A CA 1
ATOM 579 C C . THR A 1 73 ? -1.503 -6.006 3.548 1.00 78.75 73 THR A C 1
ATOM 581 O O . THR A 1 73 ? -2.669 -6.280 3.285 1.00 78.75 73 THR A O 1
ATOM 584 N N . LEU A 1 74 ? -0.610 -5.651 2.620 1.00 81.19 74 LEU A N 1
ATOM 585 C CA . LEU A 1 74 ? -0.906 -5.543 1.189 1.00 81.19 74 LEU A CA 1
ATOM 586 C C . LEU A 1 74 ? -1.301 -6.894 0.576 1.00 81.19 74 LEU A C 1
ATOM 588 O O . LEU A 1 74 ? -2.215 -6.979 -0.235 1.00 81.19 74 LEU A O 1
ATOM 592 N N . THR A 1 75 ? -0.619 -7.972 0.963 1.00 78.62 75 THR A N 1
ATOM 593 C CA . THR A 1 75 ? -0.944 -9.320 0.473 1.00 78.62 75 THR A CA 1
ATOM 594 C C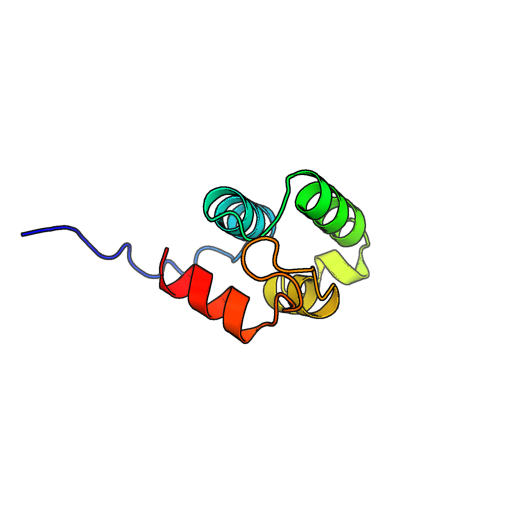 . THR A 1 75 ? -2.254 -9.816 1.082 1.00 78.62 75 THR A C 1
ATOM 596 O O . THR A 1 75 ? -3.052 -10.451 0.397 1.00 78.62 75 THR A O 1
ATOM 599 N N . ALA A 1 76 ? -2.503 -9.501 2.356 1.00 80.31 76 ALA A N 1
ATOM 600 C CA . ALA A 1 76 ? -3.744 -9.848 3.033 1.00 80.31 76 ALA A CA 1
ATOM 601 C C . ALA A 1 76 ? -4.956 -9.111 2.446 1.00 80.31 76 ALA A C 1
ATOM 603 O O . ALA A 1 76 ? -5.992 -9.744 2.272 1.00 80.31 76 ALA A O 1
ATOM 604 N N . SER A 1 77 ? -4.833 -7.821 2.103 1.00 77.31 77 SER A N 1
ATOM 605 C CA . SER A 1 77 ? -5.923 -7.066 1.467 1.00 77.31 77 SER A CA 1
ATOM 606 C C . SER A 1 77 ? -6.273 -7.649 0.098 1.00 77.31 77 SER A C 1
ATOM 608 O O . SER A 1 77 ? -7.438 -7.905 -0.183 1.00 77.31 77 SER A O 1
ATOM 610 N N . LEU A 1 78 ? -5.263 -7.988 -0.710 1.00 74.31 78 LEU A N 1
ATOM 611 C CA . LEU A 1 78 ? -5.459 -8.620 -2.020 1.00 74.31 78 LEU A CA 1
ATOM 612 C C . LEU A 1 78 ? -6.042 -10.034 -1.939 1.00 74.31 78 LEU A C 1
ATOM 614 O O . LEU A 1 78 ? -6.741 -10.454 -2.851 1.00 74.31 78 LEU A O 1
ATOM 618 N N . ALA A 1 79 ? -5.757 -10.781 -0.871 1.00 73.81 79 ALA A N 1
ATOM 619 C CA . ALA A 1 79 ? -6.341 -12.105 -0.651 1.00 73.81 79 ALA A CA 1
ATOM 620 C C . ALA A 1 79 ? -7.803 -12.047 -0.174 1.00 73.81 79 ALA A C 1
ATOM 622 O O . ALA A 1 79 ? -8.504 -13.059 -0.218 1.00 73.81 79 ALA A O 1
ATOM 623 N N . GLN A 1 80 ? -8.235 -10.892 0.334 1.00 65.94 80 GLN A N 1
ATOM 624 C CA . GLN A 1 80 ? -9.587 -10.666 0.834 1.00 65.94 80 GLN A CA 1
ATOM 625 C C . GLN A 1 80 ? -10.518 -10.046 -0.225 1.00 65.94 80 GLN A C 1
ATOM 627 O O . GLN A 1 80 ? -11.733 -10.061 -0.014 1.00 65.94 80 GLN A O 1
ATOM 632 N N . ALA A 1 81 ? -9.949 -9.513 -1.313 1.00 55.91 81 ALA A N 1
ATOM 633 C CA . ALA A 1 81 ? -10.634 -8.896 -2.452 1.00 55.91 81 ALA A CA 1
ATOM 634 C C . ALA A 1 81 ? -11.118 -9.918 -3.500 1.00 55.91 81 ALA A C 1
ATOM 636 O O . ALA A 1 81 ? -10.449 -10.961 -3.693 1.00 55.91 81 ALA A O 1
#

pLDDT: mean 75.4, std 13.11, range [38.44, 88.44]

Secondary structure (DSSP, 8-state):
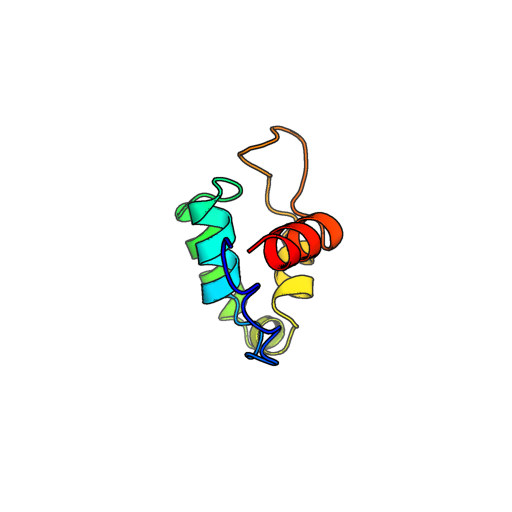--------------HHHHHHHHHHTTSS-HHHHHHHHHHHTSHHHHSS-HHHHHHHHT-B-SSSTT-B--HHHHHHHHHH-

Sequence (81 aa):
MAALAPSSQDRWLDLNDVLRELVTEGYLSQDDTETALSQRRSAVNIQLHPLEFLASQQFDDLKRPGKKLDLETLTASLAQA

Foldseek 3Di:
DDDDPDPPPVPQPDLVVLVVLCVVVQQDPPVVSVVLVVVCVPPVNVPDRSLVSQQVVQPAGRVDGPHTPHSVNSVVSVSVD

Radius of gyration: 13.06 Å; chains: 1; bounding box: 39×32×28 Å

Organism: Pseudomonas syringae pv. maculicola (NCBI:txid59511)